Protein AF-A0A962EG98-F1 (afdb_monomer_lite)

Structure (mmCIF, N/CA/C/O backbone):
data_AF-A0A962EG98-F1
#
_entry.id   AF-A0A962EG98-F1
#
loop_
_atom_site.group_PDB
_atom_site.id
_atom_site.type_symbol
_atom_site.label_atom_id
_atom_site.label_alt_id
_atom_site.label_comp_id
_atom_site.label_asym_id
_atom_site.label_entity_id
_atom_site.label_seq_id
_atom_site.pdbx_PDB_ins_code
_atom_site.Cartn_x
_atom_site.Cartn_y
_atom_site.Cartn_z
_atom_site.occupancy
_atom_site.B_iso_or_equiv
_atom_site.auth_seq_id
_atom_site.auth_comp_id
_atom_site.auth_asym_id
_atom_site.auth_atom_id
_atom_site.pdbx_PDB_model_num
ATOM 1 N N . MET A 1 1 ? -1.308 -9.976 -24.302 1.00 61.88 1 MET A N 1
ATOM 2 C CA . MET A 1 1 ? -2.495 -10.819 -24.036 1.00 61.88 1 MET A CA 1
ATOM 3 C C . MET A 1 1 ? -2.110 -12.144 -23.377 1.00 61.88 1 MET A C 1
ATOM 5 O O . MET A 1 1 ? -2.580 -12.373 -22.278 1.00 61.88 1 MET A O 1
ATOM 9 N N . ALA A 1 2 ? -1.232 -12.974 -23.964 1.00 86.81 2 ALA A N 1
ATOM 10 C CA . ALA A 1 2 ? -0.870 -14.277 -23.377 1.00 86.81 2 ALA A CA 1
ATOM 11 C C . ALA A 1 2 ? -0.167 -14.183 -22.004 1.00 86.81 2 ALA A C 1
ATOM 13 O O . ALA A 1 2 ? -0.630 -14.796 -21.053 1.00 86.81 2 ALA A O 1
ATOM 14 N N . PHE A 1 3 ? 0.873 -13.349 -21.878 1.00 88.75 3 PHE A N 1
ATOM 15 C CA . PHE A 1 3 ? 1.655 -13.246 -20.635 1.00 88.75 3 PHE A CA 1
ATOM 16 C C . PHE A 1 3 ? 0.852 -12.736 -19.429 1.00 88.75 3 PHE A C 1
ATOM 18 O O . PHE A 1 3 ? 1.023 -13.220 -18.321 1.00 88.75 3 PHE A O 1
ATOM 25 N N . TYR A 1 4 ? -0.053 -11.775 -19.634 1.00 90.12 4 TYR A N 1
ATOM 26 C CA . TYR A 1 4 ? -0.915 -11.289 -18.552 1.00 90.12 4 TYR A CA 1
ATOM 27 C C . TYR A 1 4 ? -1.835 -12.401 -18.026 1.00 90.12 4 TYR A C 1
ATOM 29 O O . TYR A 1 4 ? -1.958 -12.584 -16.821 1.00 90.12 4 TYR A O 1
ATOM 37 N N . ALA A 1 5 ? -2.436 -13.185 -18.928 1.00 92.25 5 ALA A N 1
ATOM 38 C CA . ALA A 1 5 ? -3.270 -14.319 -18.540 1.00 92.25 5 ALA A CA 1
ATOM 39 C C . ALA A 1 5 ? -2.460 -15.421 -17.834 1.00 92.25 5 ALA A C 1
ATOM 41 O O . ALA A 1 5 ? -2.943 -15.994 -16.863 1.00 92.25 5 ALA A O 1
ATOM 42 N N . GLU A 1 6 ? -1.235 -15.684 -18.295 1.00 93.56 6 GLU A N 1
ATOM 43 C CA . GLU A 1 6 ? -0.284 -16.594 -17.644 1.00 93.56 6 GLU A CA 1
ATOM 44 C C . GLU A 1 6 ? 0.044 -16.122 -16.222 1.00 93.56 6 GLU A C 1
ATOM 46 O O . GLU A 1 6 ? -0.175 -16.866 -15.273 1.00 93.56 6 GLU A O 1
ATOM 51 N N . LEU A 1 7 ? 0.418 -14.850 -16.047 1.00 91.44 7 LEU A N 1
ATOM 52 C CA . LEU A 1 7 ? 0.703 -14.260 -14.737 1.00 91.44 7 LEU A CA 1
ATOM 53 C C . LEU A 1 7 ? -0.481 -14.393 -13.762 1.00 91.44 7 LEU A C 1
ATOM 55 O O . LEU A 1 7 ? -0.294 -14.758 -12.601 1.00 91.44 7 LEU A O 1
ATOM 59 N N . LEU A 1 8 ? -1.707 -14.124 -14.224 1.00 92.50 8 LEU A N 1
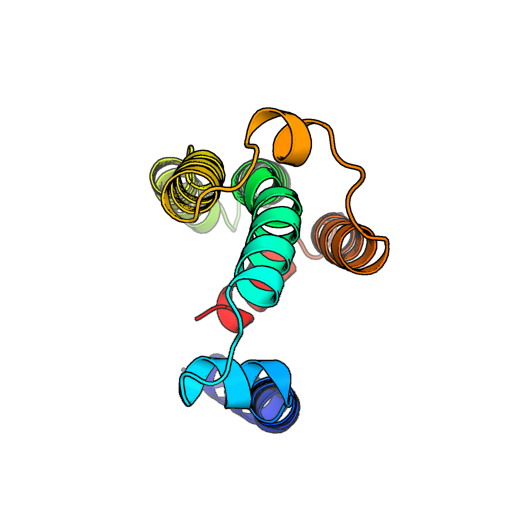ATOM 60 C CA . LEU A 1 8 ? -2.915 -14.264 -13.401 1.00 92.50 8 LEU A CA 1
ATOM 61 C C . LEU A 1 8 ? -3.240 -15.715 -13.042 1.00 92.50 8 LEU A C 1
ATOM 63 O O . LEU A 1 8 ? -3.831 -15.966 -11.989 1.00 92.50 8 LEU A O 1
ATOM 67 N N . ASN A 1 9 ? -2.927 -16.651 -13.935 1.00 94.50 9 ASN A N 1
ATOM 68 C CA . ASN A 1 9 ? -3.123 -18.073 -13.700 1.00 94.50 9 ASN A CA 1
ATOM 69 C C . ASN A 1 9 ? -2.095 -18.600 -12.692 1.00 94.50 9 ASN A C 1
ATOM 71 O O . ASN A 1 9 ? -2.463 -19.288 -11.742 1.00 94.50 9 ASN A O 1
ATOM 75 N N . ASP A 1 10 ? -0.834 -18.214 -12.856 1.00 94.81 10 ASP A N 1
ATOM 76 C CA . ASP A 1 10 ? 0.279 -18.690 -12.035 1.00 94.81 10 ASP A CA 1
ATOM 77 C C . ASP A 1 10 ? 0.222 -18.160 -10.598 1.00 94.81 10 ASP A C 1
ATOM 79 O O . ASP A 1 10 ? 0.711 -18.816 -9.685 1.00 94.81 10 ASP A O 1
ATOM 83 N N . THR A 1 11 ? -0.432 -17.016 -10.380 1.00 93.56 11 THR A N 1
ATOM 84 C CA . THR A 1 11 ? -0.636 -16.404 -9.052 1.00 93.56 11 THR A CA 1
ATOM 85 C C . THR A 1 11 ? -2.023 -16.681 -8.455 1.00 93.56 11 THR A C 1
ATOM 87 O O . THR A 1 11 ? -2.387 -16.148 -7.400 1.00 93.56 11 THR A O 1
ATOM 90 N N . ALA A 1 12 ? -2.841 -17.515 -9.111 1.00 94.31 12 ALA A N 1
ATOM 91 C CA . ALA A 1 12 ? -4.222 -17.756 -8.699 1.00 94.31 12 ALA A CA 1
ATOM 92 C C . ALA A 1 12 ? -4.327 -18.404 -7.308 1.00 94.31 12 ALA A C 1
ATOM 94 O O . ALA A 1 12 ? -5.256 -18.094 -6.556 1.00 94.31 12 ALA A O 1
ATOM 95 N N . ALA A 1 13 ? -3.382 -19.281 -6.955 1.00 95.56 13 ALA A N 1
ATOM 96 C CA . ALA A 1 13 ? -3.356 -19.959 -5.663 1.00 95.56 13 ALA A CA 1
ATOM 97 C C . ALA A 1 13 ? -3.049 -18.983 -4.516 1.00 95.56 13 ALA A C 1
ATOM 99 O O . ALA A 1 13 ? -3.742 -18.988 -3.496 1.00 95.56 13 ALA A O 1
ATOM 100 N N . GLU A 1 14 ? -2.062 -18.103 -4.690 1.00 94.00 14 GLU A N 1
ATOM 101 C CA . GLU A 1 14 ? -1.690 -17.067 -3.726 1.00 94.00 14 GLU A CA 1
ATOM 102 C C . GLU A 1 14 ? -2.837 -16.078 -3.511 1.00 94.00 14 GLU A C 1
ATOM 104 O O . GLU A 1 14 ? -3.162 -15.768 -2.361 1.00 94.00 14 GLU A O 1
ATOM 109 N N . ARG A 1 15 ? -3.505 -15.649 -4.593 1.00 92.44 15 ARG A N 1
ATOM 110 C CA . ARG A 1 15 ? -4.694 -14.787 -4.518 1.00 92.44 15 ARG A CA 1
ATOM 111 C C . ARG A 1 15 ? -5.829 -15.457 -3.747 1.00 92.44 15 ARG A C 1
ATOM 113 O O . ARG A 1 15 ? -6.389 -14.849 -2.836 1.00 92.44 15 ARG A O 1
ATOM 120 N N . ALA A 1 16 ? -6.143 -16.717 -4.058 1.00 94.00 16 ALA A N 1
ATOM 121 C CA . ALA A 1 16 ? -7.171 -17.469 -3.339 1.00 94.00 16 ALA A CA 1
ATOM 122 C C . ALA A 1 16 ? -6.821 -17.620 -1.848 1.00 94.00 16 ALA A C 1
ATOM 124 O O . ALA A 1 16 ? -7.685 -17.462 -0.984 1.00 94.00 16 ALA A O 1
ATOM 125 N N . ARG A 1 17 ? -5.541 -17.859 -1.529 1.00 95.12 17 ARG A N 1
ATOM 126 C CA . ARG A 1 17 ? -5.061 -17.94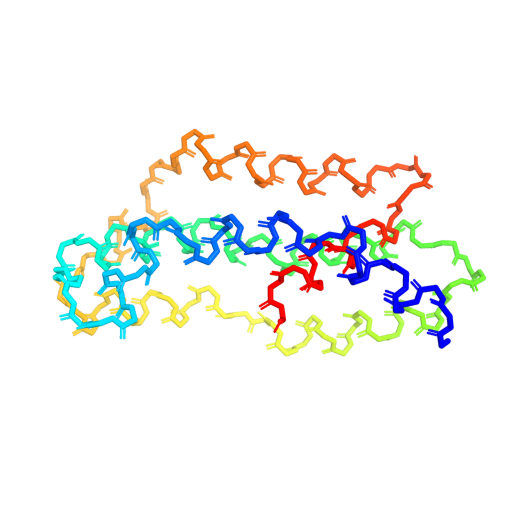3 -0.145 1.00 95.12 17 ARG A CA 1
ATOM 127 C C . ARG A 1 17 ? -5.249 -16.622 0.598 1.00 95.12 17 ARG A C 1
ATOM 129 O O . ARG A 1 17 ? -5.775 -16.645 1.708 1.00 95.12 17 ARG A O 1
ATOM 136 N N . LEU A 1 18 ? -4.860 -15.495 -0.002 1.00 92.12 18 LEU A N 1
ATOM 137 C CA . LEU A 1 18 ? -5.044 -14.161 0.578 1.00 92.12 18 LEU A CA 1
ATOM 138 C C . LEU A 1 18 ? -6.524 -13.884 0.871 1.00 92.12 18 LEU A C 1
ATOM 140 O O . LEU A 1 18 ? -6.876 -13.521 1.991 1.00 92.12 18 LEU A O 1
ATOM 144 N N . GLN A 1 19 ? -7.395 -14.132 -0.108 1.00 92.56 19 GLN A N 1
ATOM 145 C CA . GLN A 1 19 ? -8.838 -13.933 0.036 1.00 92.56 19 GLN A CA 1
ATOM 146 C C . GLN A 1 19 ? -9.441 -14.838 1.114 1.00 92.56 19 GLN A C 1
ATOM 148 O O . GLN A 1 19 ? -10.380 -14.441 1.796 1.00 92.56 19 GLN A O 1
ATOM 153 N N . SER A 1 20 ? -8.891 -16.039 1.310 1.00 95.31 20 SER A N 1
ATOM 154 C CA . SER A 1 20 ? -9.363 -16.984 2.328 1.00 95.31 20 SER A CA 1
ATOM 155 C C . SER A 1 20 ? -8.953 -16.636 3.766 1.00 95.31 20 SER A C 1
ATOM 157 O O . SER A 1 20 ? -9.418 -17.298 4.695 1.00 95.31 20 SER A O 1
ATOM 159 N N . LEU A 1 21 ? -8.088 -15.633 3.979 1.00 94.56 21 LEU A N 1
ATOM 160 C CA . LEU A 1 21 ? -7.634 -15.278 5.324 1.00 94.56 21 LEU A CA 1
ATOM 161 C C . LEU A 1 21 ? -8.825 -14.879 6.217 1.00 94.56 21 LEU A C 1
ATOM 163 O O . LEU A 1 21 ? -9.666 -14.092 5.777 1.00 94.56 21 LEU A O 1
ATOM 167 N N . PRO A 1 22 ? -8.884 -15.345 7.484 1.00 93.12 22 PRO A N 1
ATOM 168 C CA . PRO A 1 22 ? -10.017 -15.075 8.370 1.00 93.12 22 PRO A CA 1
ATOM 169 C C . PRO A 1 22 ? -10.360 -13.592 8.493 1.00 93.12 22 PRO A C 1
ATOM 171 O O . PRO A 1 22 ? -11.518 -13.228 8.347 1.00 93.12 22 PRO A O 1
ATOM 174 N N . ILE A 1 23 ? -9.352 -12.726 8.639 1.00 89.94 23 ILE A N 1
ATOM 175 C CA . ILE A 1 23 ? -9.558 -11.276 8.750 1.00 89.94 23 ILE A CA 1
ATOM 176 C C . ILE A 1 23 ? -10.213 -10.665 7.499 1.00 89.94 23 ILE A C 1
ATOM 178 O O . ILE A 1 23 ? -11.031 -9.757 7.620 1.00 89.94 23 ILE A O 1
ATOM 182 N N . ILE A 1 24 ? -9.919 -11.194 6.305 1.00 92.12 24 ILE A N 1
ATOM 183 C CA . ILE A 1 24 ? -10.552 -10.760 5.051 1.00 92.12 24 ILE A CA 1
ATOM 184 C C . ILE A 1 24 ? -12.003 -11.239 5.009 1.00 92.12 24 ILE A C 1
ATOM 186 O O . ILE A 1 24 ? -12.908 -10.461 4.717 1.00 92.12 24 ILE A O 1
ATOM 190 N N . GLN A 1 25 ? -12.251 -12.499 5.367 1.00 95.12 25 GLN A N 1
ATOM 191 C CA . GLN A 1 25 ? -13.606 -13.052 5.431 1.00 95.12 25 GLN A CA 1
ATOM 192 C C . GLN A 1 25 ? -14.473 -12.342 6.482 1.00 95.12 25 GLN A C 1
ATOM 194 O O . GLN A 1 25 ? -15.659 -12.099 6.253 1.00 95.12 25 GLN A O 1
ATOM 199 N N . ASP A 1 26 ? -13.897 -11.977 7.624 1.00 94.00 26 ASP A N 1
ATOM 200 C CA . ASP A 1 26 ? -14.576 -11.242 8.688 1.00 94.00 26 ASP A CA 1
ATOM 201 C C . ASP A 1 26 ? -14.884 -9.801 8.275 1.00 94.00 26 ASP A C 1
ATOM 203 O O . ASP A 1 26 ? -16.001 -9.338 8.503 1.00 94.00 26 ASP A O 1
ATOM 207 N N . ALA A 1 27 ? -13.963 -9.118 7.590 1.00 92.12 27 ALA A N 1
ATOM 208 C CA . ALA A 1 27 ? -14.225 -7.800 7.016 1.00 92.12 27 ALA A CA 1
ATOM 209 C C . ALA A 1 27 ? -15.367 -7.844 5.984 1.00 92.12 27 ALA A C 1
ATOM 211 O O . ALA A 1 27 ? -16.341 -7.102 6.111 1.00 92.12 27 ALA A O 1
ATOM 212 N N . LEU A 1 28 ? -15.309 -8.771 5.021 1.00 92.56 28 LEU A N 1
ATOM 213 C CA . LEU A 1 28 ? -16.319 -8.912 3.961 1.00 92.56 28 LEU A CA 1
ATOM 214 C C . LEU A 1 28 ? -17.708 -9.312 4.476 1.00 92.56 28 LEU A C 1
ATOM 216 O O . LEU A 1 28 ? -18.717 -9.053 3.825 1.00 92.56 28 LEU A O 1
ATOM 220 N N . SER A 1 29 ? -17.773 -9.946 5.643 1.00 95.44 29 SER A N 1
ATOM 221 C CA . SER A 1 29 ? -19.028 -10.357 6.279 1.00 95.44 29 SER A CA 1
ATOM 222 C C . SER A 1 29 ? -19.516 -9.392 7.362 1.00 95.44 29 SER A C 1
ATOM 224 O O . SER A 1 29 ? -20.498 -9.693 8.041 1.00 95.44 29 SER A O 1
ATOM 226 N N . GLY A 1 30 ? -18.849 -8.244 7.536 1.00 94.56 30 GLY A N 1
ATOM 227 C CA . GLY A 1 30 ? -19.224 -7.228 8.521 1.00 94.56 30 GLY A CA 1
ATOM 228 C C . GLY A 1 30 ? -18.995 -7.645 9.977 1.00 94.56 30 GLY A C 1
ATOM 229 O O . GLY A 1 30 ? -19.637 -7.104 10.874 1.00 94.56 30 GLY A O 1
ATOM 230 N N . ARG A 1 31 ? -18.113 -8.621 10.226 1.00 96.44 31 ARG A N 1
ATOM 231 C CA . ARG A 1 31 ? -17.748 -9.090 11.574 1.00 96.44 31 ARG A CA 1
ATOM 232 C C . ARG A 1 31 ? -16.533 -8.380 12.165 1.00 96.44 31 ARG A C 1
ATOM 234 O O . ARG A 1 31 ? -16.279 -8.544 13.355 1.00 96.44 31 ARG A O 1
ATOM 241 N N . VAL A 1 32 ? -15.798 -7.611 11.362 1.00 95.12 32 VAL A N 1
ATOM 242 C CA . VAL A 1 32 ? -14.652 -6.832 11.844 1.00 95.12 32 VAL A CA 1
ATOM 243 C C . VAL A 1 32 ? -15.092 -5.842 12.925 1.00 95.12 32 VAL A C 1
ATOM 245 O O . VAL A 1 32 ? -16.082 -5.122 12.784 1.00 95.12 32 VAL A O 1
AT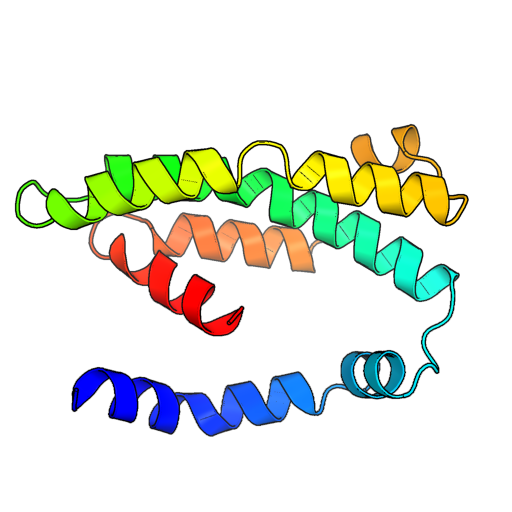OM 248 N N . THR A 1 33 ? -14.363 -5.812 14.033 1.00 95.06 33 THR A N 1
ATOM 249 C CA . THR A 1 33 ? -14.616 -4.869 15.121 1.00 95.06 33 THR A CA 1
ATOM 250 C C . THR A 1 33 ? -14.011 -3.503 14.810 1.00 95.06 33 THR A C 1
ATOM 252 O O . THR A 1 33 ? -13.012 -3.389 14.098 1.00 95.06 33 THR A O 1
ATOM 255 N N . LEU A 1 34 ? -14.546 -2.449 15.435 1.00 95.69 34 LEU A N 1
ATOM 256 C CA . LEU A 1 34 ? -13.969 -1.102 15.358 1.00 95.69 34 LEU A CA 1
ATOM 257 C C . LEU A 1 34 ? -12.473 -1.091 15.718 1.00 95.69 34 LEU A C 1
ATOM 259 O O . LEU A 1 34 ? -11.674 -0.455 15.040 1.00 95.69 34 LEU A O 1
ATOM 263 N N . SER A 1 35 ? -12.086 -1.843 16.754 1.00 95.44 35 SER A N 1
ATOM 264 C CA . SER A 1 35 ? -10.690 -1.914 17.198 1.00 95.44 35 SER A CA 1
ATOM 265 C C . SER A 1 35 ? -9.770 -2.572 16.167 1.00 95.44 35 SER A C 1
ATOM 267 O O . SER A 1 35 ? -8.607 -2.197 16.049 1.00 95.44 35 SER A O 1
ATOM 269 N N . GLU A 1 36 ? -10.265 -3.574 15.436 1.00 94.88 36 GLU A N 1
ATOM 270 C CA . GLU A 1 36 ? -9.513 -4.238 14.369 1.00 94.88 36 GLU A CA 1
ATOM 271 C C . GLU A 1 36 ? -9.351 -3.315 13.173 1.00 94.88 36 GLU A C 1
ATOM 273 O O . GLU A 1 36 ? -8.247 -3.206 12.647 1.00 94.88 36 GLU A O 1
ATOM 278 N N . TYR A 1 37 ? -10.414 -2.600 12.808 1.00 95.62 37 TYR A N 1
ATOM 279 C CA . TYR A 1 37 ? -10.370 -1.619 11.734 1.00 95.62 37 TYR A CA 1
ATOM 280 C C . TYR A 1 37 ? -9.395 -0.478 12.044 1.00 95.62 37 TYR A C 1
ATOM 282 O O . TYR A 1 37 ? -8.537 -0.165 11.227 1.00 95.62 37 TYR A O 1
ATOM 290 N N . GLN A 1 38 ? -9.428 0.070 13.261 1.00 96.12 38 GLN A N 1
ATOM 291 C CA . GLN A 1 38 ? -8.469 1.086 13.705 1.00 96.12 38 GLN A CA 1
ATOM 292 C C . GLN A 1 38 ? -7.017 0.591 13.634 1.00 96.12 38 GLN A C 1
ATOM 294 O O . GLN A 1 38 ? -6.150 1.308 13.140 1.00 96.12 38 GLN A O 1
ATOM 299 N N . ARG A 1 39 ? -6.737 -0.644 14.082 1.00 95.19 39 ARG A N 1
ATOM 300 C CA . ARG A 1 39 ? -5.390 -1.234 13.966 1.00 95.19 39 ARG A CA 1
ATOM 301 C C . ARG A 1 39 ? -4.964 -1.406 12.510 1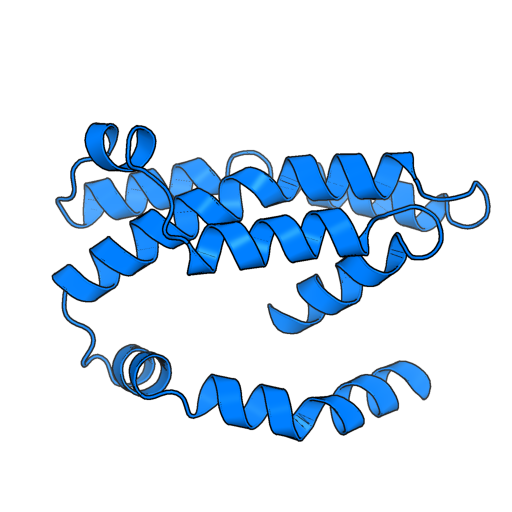.00 95.19 39 ARG A C 1
ATOM 303 O O . ARG A 1 39 ? -3.813 -1.136 12.186 1.00 95.19 39 ARG A O 1
ATOM 310 N N . PHE A 1 40 ? -5.883 -1.838 11.648 1.00 95.44 40 PHE A N 1
ATOM 311 C CA . PHE A 1 40 ? -5.632 -1.942 10.216 1.00 95.44 40 PHE A CA 1
ATOM 312 C C . PHE A 1 40 ? -5.294 -0.577 9.608 1.00 95.44 40 PHE A C 1
ATOM 314 O O . PHE A 1 40 ? -4.283 -0.473 8.924 1.00 95.44 40 PHE A O 1
ATOM 321 N N . LEU A 1 41 ? -6.072 0.469 9.901 1.00 97.44 41 LEU A N 1
ATOM 322 C CA . LEU A 1 41 ? -5.836 1.813 9.370 1.00 97.44 41 LEU A CA 1
ATOM 323 C C . LEU A 1 41 ? -4.478 2.386 9.792 1.00 97.44 41 LEU A C 1
ATOM 325 O O . LEU A 1 41 ? -3.809 3.017 8.980 1.00 97.44 41 LEU A O 1
ATOM 329 N N . VAL A 1 42 ? -4.031 2.138 11.028 1.00 98.06 42 VAL A N 1
ATOM 330 C CA . VAL A 1 42 ? -2.690 2.558 11.469 1.00 98.06 42 VAL A CA 1
ATOM 331 C C . VAL A 1 42 ? -1.613 1.918 10.589 1.00 98.06 42 VAL A C 1
ATOM 333 O O . VAL A 1 42 ? -0.772 2.621 10.029 1.00 98.06 42 VAL A O 1
ATOM 336 N N . GLU A 1 43 ? -1.655 0.600 10.391 1.00 97.75 43 GLU A N 1
ATOM 337 C CA . GLU A 1 43 ? -0.681 -0.086 9.533 1.00 97.75 43 GLU A CA 1
ATOM 338 C C . GLU A 1 43 ? -0.827 0.306 8.053 1.00 97.75 43 GLU A C 1
ATOM 340 O O . GLU A 1 43 ? 0.178 0.475 7.360 1.00 97.75 43 GLU A O 1
ATOM 345 N N . ALA A 1 44 ? -2.054 0.539 7.579 1.00 96.88 44 ALA A N 1
ATOM 346 C CA . ALA A 1 44 ? -2.324 1.030 6.233 1.00 96.88 44 ALA A CA 1
ATOM 347 C C . ALA A 1 44 ? -1.703 2.416 6.011 1.00 96.88 44 ALA A C 1
ATOM 349 O O . ALA A 1 44 ? -1.046 2.621 4.996 1.00 96.88 44 ALA A O 1
ATOM 350 N N . TYR A 1 45 ? -1.801 3.337 6.976 1.00 98.19 45 TYR A N 1
ATOM 351 C CA . TYR A 1 45 ? -1.118 4.634 6.917 1.00 98.19 45 TYR A CA 1
ATOM 352 C C . TYR A 1 45 ? 0.399 4.454 6.794 1.00 98.19 45 TYR A C 1
ATOM 354 O O . TYR A 1 45 ? 1.049 5.076 5.946 1.00 98.19 45 TYR A O 1
ATOM 362 N N . HIS A 1 46 ? 0.971 3.567 7.614 1.00 97.88 46 HIS A N 1
ATOM 363 C CA . HIS A 1 46 ? 2.400 3.276 7.579 1.00 97.88 46 HIS A CA 1
ATOM 364 C C . HIS A 1 46 ? 2.858 2.624 6.272 1.00 97.88 46 HIS A C 1
ATOM 366 O O . HIS A 1 46 ? 4.023 2.794 5.923 1.00 97.88 46 HIS A O 1
ATOM 372 N N . HIS A 1 47 ? 1.976 1.939 5.546 1.00 96.06 47 HIS A N 1
ATOM 373 C CA . HIS A 1 47 ? 2.246 1.397 4.219 1.00 96.06 47 HIS A CA 1
ATOM 374 C C . HIS A 1 47 ? 2.055 2.440 3.103 1.00 96.06 47 HIS A C 1
ATOM 376 O O . HIS A 1 47 ? 2.997 2.721 2.363 1.00 96.06 47 HIS A O 1
ATOM 382 N N . VAL A 1 48 ? 0.872 3.054 3.011 1.00 96.31 48 VAL A N 1
ATOM 383 C CA . VAL A 1 48 ? 0.447 3.928 1.900 1.00 96.31 48 VAL A CA 1
ATOM 384 C C . VAL A 1 48 ? 1.288 5.197 1.798 1.00 96.31 48 VAL A C 1
ATOM 386 O O . VAL A 1 48 ? 1.554 5.677 0.699 1.00 96.31 48 VAL A O 1
ATOM 389 N N . LYS A 1 49 ? 1.839 5.700 2.909 1.00 96.56 49 LYS A N 1
ATOM 390 C CA . LYS A 1 49 ? 2.782 6.832 2.858 1.00 96.56 49 LYS A CA 1
ATOM 391 C C . LYS A 1 49 ? 4.046 6.552 2.024 1.00 96.56 49 LYS A C 1
ATOM 393 O O . LYS A 1 49 ? 4.767 7.490 1.688 1.00 96.56 49 LYS A O 1
ATOM 398 N N . HIS A 1 50 ? 4.344 5.286 1.712 1.00 96.19 50 HIS A N 1
ATOM 399 C CA . HIS A 1 50 ? 5.461 4.897 0.849 1.00 96.19 50 HIS A CA 1
ATOM 400 C C . HIS A 1 50 ? 5.090 4.768 -0.631 1.00 96.19 50 HIS A C 1
ATOM 402 O O . HIS A 1 50 ? 6.012 4.697 -1.441 1.00 96.19 50 HIS A O 1
ATOM 408 N N . THR A 1 51 ? 3.806 4.786 -1.004 1.00 94.69 51 THR A N 1
ATOM 409 C CA . THR A 1 51 ? 3.340 4.593 -2.389 1.00 94.69 51 THR A CA 1
ATOM 410 C C . THR A 1 51 ? 4.015 5.571 -3.354 1.00 94.69 51 THR A C 1
ATOM 412 O O . THR A 1 51 ? 4.766 5.153 -4.238 1.00 94.69 51 THR A O 1
ATOM 415 N N . VAL A 1 52 ? 3.856 6.880 -3.129 1.00 96.31 52 VAL A N 1
ATOM 416 C CA . VAL A 1 52 ? 4.474 7.917 -3.972 1.00 96.31 52 VAL A CA 1
ATOM 417 C C . VAL A 1 52 ? 6.013 7.857 -3.949 1.00 96.31 52 VAL A C 1
ATOM 419 O O . VAL A 1 52 ? 6.619 7.815 -5.024 1.00 96.31 52 VAL A O 1
ATOM 422 N N . PRO A 1 53 ? 6.695 7.788 -2.783 1.00 96.31 53 PRO A N 1
ATOM 423 C CA . PRO A 1 53 ? 8.147 7.608 -2.744 1.00 96.31 53 PRO A CA 1
ATOM 424 C C . PRO A 1 53 ? 8.663 6.381 -3.515 1.00 96.31 53 PRO A C 1
ATOM 426 O O . PRO A 1 53 ? 9.710 6.464 -4.161 1.00 96.31 53 PRO A O 1
ATOM 429 N N . LEU A 1 54 ? 7.955 5.247 -3.457 1.00 94.69 54 LEU A N 1
ATOM 430 C CA . LEU A 1 54 ? 8.297 4.032 -4.201 1.00 94.69 54 LEU A CA 1
ATOM 431 C C . LEU A 1 54 ? 8.149 4.238 -5.709 1.00 94.69 54 LEU A C 1
ATOM 433 O O . LEU A 1 54 ? 9.060 3.880 -6.454 1.00 94.69 54 LEU A O 1
ATOM 437 N N . MET A 1 55 ? 7.060 4.862 -6.161 1.00 94.44 55 MET A N 1
ATOM 438 C CA . MET A 1 55 ? 6.841 5.164 -7.581 1.00 94.44 55 MET A CA 1
ATOM 439 C C . MET A 1 55 ? 7.902 6.115 -8.132 1.00 94.44 55 MET A C 1
ATOM 441 O O . MET A 1 55 ? 8.468 5.857 -9.195 1.00 94.44 55 MET A O 1
ATOM 445 N N . MET A 1 56 ? 8.256 7.160 -7.379 1.00 95.25 56 MET A N 1
ATOM 446 C CA . MET A 1 56 ? 9.352 8.065 -7.736 1.00 95.25 56 MET A CA 1
ATOM 447 C C . MET A 1 56 ? 10.687 7.314 -7.840 1.00 95.25 56 MET A C 1
ATOM 449 O O . MET A 1 56 ? 11.436 7.484 -8.805 1.00 95.25 56 MET A O 1
ATOM 453 N N . ALA A 1 57 ? 10.984 6.443 -6.870 1.00 94.19 57 ALA A N 1
ATOM 454 C CA . ALA A 1 57 ? 12.193 5.627 -6.873 1.00 94.19 57 ALA A CA 1
ATOM 455 C C . ALA A 1 57 ? 12.223 4.625 -8.043 1.00 94.19 57 ALA A C 1
ATOM 457 O O . ALA A 1 57 ? 13.284 4.424 -8.645 1.00 94.19 57 ALA A O 1
ATOM 458 N N . CYS A 1 58 ? 11.082 4.025 -8.383 1.00 94.44 58 CYS A N 1
ATOM 459 C CA . CYS A 1 58 ? 10.913 3.159 -9.545 1.00 94.44 58 CYS A CA 1
ATOM 460 C C . CYS A 1 58 ? 11.168 3.937 -10.844 1.00 94.44 58 CYS A C 1
ATOM 462 O O . CYS A 1 58 ? 12.041 3.555 -11.625 1.00 94.44 58 CYS A O 1
ATOM 464 N N . GLY A 1 59 ? 10.487 5.072 -11.036 1.00 94.44 59 GLY A N 1
ATOM 465 C CA . GLY A 1 59 ? 10.615 5.920 -12.223 1.00 94.44 59 GLY A CA 1
ATOM 466 C C . GLY A 1 59 ? 12.047 6.402 -12.460 1.00 94.44 59 GLY A C 1
ATOM 467 O O . GLY A 1 59 ? 12.543 6.348 -13.584 1.00 94.44 59 GLY A O 1
ATOM 468 N N . ALA A 1 60 ? 12.768 6.768 -11.395 1.00 94.00 60 ALA A N 1
ATOM 469 C CA . ALA A 1 60 ? 14.173 7.172 -11.474 1.00 94.00 60 ALA A CA 1
ATOM 470 C C . ALA A 1 60 ? 15.114 6.068 -11.999 1.00 94.00 60 ALA A C 1
ATOM 472 O O . ALA A 1 60 ? 16.198 6.372 -12.495 1.00 94.00 60 ALA A O 1
ATOM 473 N N . ARG A 1 61 ? 14.719 4.794 -11.894 1.00 93.50 61 ARG A N 1
ATOM 474 C CA . ARG A 1 61 ? 15.521 3.627 -12.301 1.00 93.50 61 ARG A CA 1
ATOM 475 C C . ARG A 1 61 ? 15.108 3.047 -13.651 1.00 93.50 61 ARG A C 1
ATOM 477 O O . ARG A 1 61 ? 15.774 2.132 -14.140 1.00 93.50 61 ARG A O 1
ATOM 484 N N . LEU A 1 62 ? 14.028 3.540 -14.257 1.00 93.25 62 LEU A N 1
ATOM 485 C CA . LEU A 1 62 ? 13.600 3.069 -15.569 1.00 93.25 62 LEU A CA 1
ATOM 486 C C . LEU A 1 62 ? 14.631 3.465 -16.645 1.00 93.25 62 LEU A C 1
ATOM 488 O O . LEU A 1 62 ? 15.057 4.625 -16.694 1.00 93.25 62 LEU A O 1
ATOM 492 N N . PRO A 1 63 ? 15.044 2.526 -17.520 1.00 92.44 63 PRO A N 1
ATOM 493 C CA . PRO A 1 63 ? 15.887 2.842 -18.666 1.00 92.44 63 PRO A CA 1
ATOM 494 C C . PRO A 1 63 ? 15.098 3.644 -19.708 1.00 92.44 63 PRO A C 1
ATOM 496 O O . PRO A 1 63 ? 13.883 3.499 -19.806 1.00 92.44 63 PRO A O 1
ATOM 499 N N . GLU A 1 64 ? 15.795 4.397 -20.560 1.00 94.31 64 GLU A N 1
ATOM 500 C CA . GLU A 1 64 ? 15.198 5.238 -21.617 1.00 94.31 64 GLU A CA 1
ATOM 501 C C . GLU A 1 64 ? 14.216 4.476 -22.527 1.00 94.31 64 GLU A C 1
ATOM 503 O O . GLU A 1 64 ? 13.163 4.985 -22.893 1.00 94.31 64 GLU A O 1
ATOM 508 N N . ARG A 1 65 ? 14.479 3.194 -22.822 1.00 94.75 65 ARG A N 1
ATOM 509 C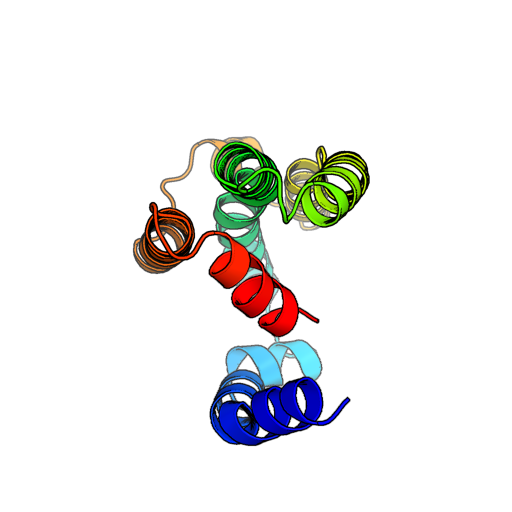 CA . ARG A 1 65 ? 13.552 2.343 -23.600 1.00 94.75 65 ARG A CA 1
ATOM 510 C C . ARG A 1 65 ? 12.164 2.148 -22.955 1.00 94.75 65 ARG A C 1
ATOM 512 O O . ARG A 1 65 ? 11.280 1.587 -23.595 1.00 94.75 65 ARG A O 1
ATOM 519 N N . LEU A 1 66 ? 12.005 2.496 -21.676 1.00 94.88 66 LEU A N 1
ATOM 520 C CA . LEU A 1 66 ? 10.758 2.441 -20.906 1.00 94.88 66 LEU A CA 1
ATOM 521 C C . LEU A 1 66 ? 10.243 3.844 -20.551 1.00 94.88 66 LEU A C 1
ATOM 523 O O . LEU A 1 66 ? 9.501 3.985 -19.587 1.00 94.88 66 LEU A O 1
ATOM 527 N N . GLU A 1 67 ? 10.610 4.880 -21.306 1.00 95.56 67 GLU A N 1
ATOM 528 C CA . GLU A 1 67 ? 10.169 6.248 -21.008 1.00 95.56 67 GLU A CA 1
ATOM 529 C C . GLU A 1 67 ? 8.642 6.405 -21.001 1.00 95.56 67 GLU A C 1
ATOM 531 O O . GLU A 1 67 ? 8.100 7.066 -20.124 1.00 95.56 67 GLU A O 1
ATOM 536 N N . TRP A 1 68 ? 7.940 5.684 -21.879 1.00 95.50 68 TRP A N 1
ATOM 537 C CA . TRP A 1 68 ? 6.472 5.617 -21.891 1.00 95.50 68 TRP A CA 1
ATOM 538 C C . TRP A 1 68 ? 5.872 5.150 -20.551 1.00 95.50 68 TRP A C 1
ATOM 540 O O . TRP A 1 68 ? 4.759 5.519 -20.197 1.00 95.50 68 TRP A O 1
ATOM 550 N N . LEU A 1 69 ? 6.604 4.328 -19.793 1.00 94.38 69 LEU A N 1
ATOM 551 C CA . LEU A 1 69 ? 6.179 3.852 -18.478 1.00 94.38 69 LEU A CA 1
ATOM 552 C C . LEU A 1 69 ? 6.494 4.876 -17.384 1.00 94.38 69 LEU A C 1
ATOM 554 O O . LEU A 1 69 ? 5.798 4.931 -16.375 1.00 94.38 69 LEU A O 1
ATOM 558 N N . ARG A 1 70 ? 7.542 5.688 -17.578 1.00 95.25 70 ARG A N 1
ATOM 559 C CA . ARG A 1 70 ? 7.852 6.809 -16.687 1.00 95.25 70 ARG A CA 1
ATOM 560 C C . ARG A 1 70 ? 6.762 7.879 -16.771 1.00 95.25 70 ARG A C 1
ATOM 562 O O . ARG A 1 70 ? 6.354 8.367 -15.727 1.00 95.25 70 ARG A O 1
ATOM 569 N N . GLU A 1 71 ? 6.271 8.176 -17.974 1.00 95.75 71 GLU A N 1
ATOM 570 C CA . GLU A 1 71 ? 5.135 9.083 -18.199 1.00 95.75 71 GLU A CA 1
ATOM 571 C C . GLU A 1 71 ? 3.883 8.609 -17.443 1.00 95.75 71 GLU A C 1
ATOM 573 O O . GLU A 1 71 ? 3.351 9.350 -16.621 1.00 95.75 71 GLU A O 1
ATOM 578 N N . ALA A 1 72 ? 3.502 7.335 -17.600 1.00 94.31 72 ALA A N 1
ATOM 579 C CA . ALA A 1 72 ? 2.377 6.749 -16.864 1.00 94.31 72 ALA A CA 1
ATOM 580 C C . ALA A 1 72 ? 2.566 6.787 -15.333 1.00 94.31 72 ALA A C 1
ATOM 582 O O . ALA A 1 72 ? 1.618 7.036 -14.592 1.00 94.31 72 ALA A O 1
ATOM 583 N N . LEU A 1 73 ? 3.792 6.572 -14.833 1.00 94.56 73 LEU A N 1
ATOM 584 C CA . LEU A 1 73 ? 4.086 6.721 -13.402 1.00 94.56 73 LEU A CA 1
ATOM 585 C C . LEU A 1 73 ? 3.907 8.161 -12.919 1.00 94.56 73 LEU A C 1
ATOM 587 O O . LEU A 1 73 ? 3.513 8.351 -11.775 1.00 94.56 73 LEU A O 1
ATOM 591 N N . THR A 1 74 ? 4.225 9.165 -13.739 1.00 96.00 74 THR A N 1
ATOM 592 C CA . THR A 1 74 ? 4.021 10.569 -13.368 1.00 96.00 74 THR A CA 1
ATOM 593 C C . THR A 1 74 ? 2.541 10.869 -13.167 1.00 96.00 74 THR A C 1
ATOM 595 O O . THR A 1 74 ? 2.201 11.423 -12.127 1.00 96.00 74 THR A O 1
ATOM 598 N N . GLU A 1 75 ? 1.680 10.440 -14.091 1.00 95.06 75 GLU A N 1
ATOM 599 C CA . GLU A 1 75 ? 0.223 10.584 -13.953 1.00 95.06 75 GLU A CA 1
ATOM 600 C C . GLU A 1 75 ? -0.281 9.888 -12.679 1.00 95.06 75 GLU A C 1
ATOM 602 O O . GLU A 1 75 ? -0.969 10.490 -11.860 1.00 95.06 75 GLU A O 1
ATOM 607 N N . TYR A 1 76 ? 0.155 8.650 -12.443 1.00 93.44 76 TYR A N 1
ATOM 608 C CA . TYR A 1 76 ? -0.284 7.878 -11.280 1.00 93.44 76 TYR A CA 1
ATOM 609 C C . TYR A 1 76 ? 0.222 8.446 -9.941 1.00 93.44 76 TYR A C 1
ATOM 611 O O . TYR A 1 76 ? -0.466 8.389 -8.925 1.00 93.44 76 TYR A O 1
ATOM 619 N N . ILE A 1 77 ? 1.417 9.050 -9.920 1.00 96.06 77 ILE A N 1
ATOM 620 C CA . ILE A 1 77 ? 1.933 9.765 -8.742 1.00 96.06 77 ILE A CA 1
ATOM 621 C C . ILE A 1 77 ? 1.054 10.969 -8.398 1.00 96.06 77 ILE A C 1
ATOM 623 O O . ILE A 1 77 ? 0.875 11.252 -7.213 1.00 96.06 77 ILE A O 1
ATOM 627 N N . GLU A 1 78 ? 0.556 11.699 -9.399 1.00 97.06 78 GLU A N 1
ATOM 628 C CA . GLU A 1 78 ? -0.336 12.839 -9.165 1.00 97.06 78 GLU A CA 1
ATOM 629 C C . GLU A 1 78 ? -1.653 12.392 -8.528 1.00 97.06 78 GLU A C 1
ATOM 631 O O . GLU A 1 78 ? -2.133 13.062 -7.615 1.00 97.06 78 GLU A O 1
ATOM 636 N N . GLU A 1 79 ? -2.188 11.246 -8.954 1.00 95.06 79 GLU A N 1
ATOM 637 C CA . GLU A 1 79 ? -3.389 10.651 -8.364 1.00 95.06 79 GLU A CA 1
ATOM 638 C C . GLU A 1 79 ? -3.152 10.221 -6.912 1.00 95.06 79 GLU A C 1
ATOM 640 O O . GLU A 1 79 ? -3.919 10.600 -6.037 1.00 95.06 79 GLU A O 1
ATOM 645 N N . GLU A 1 80 ? -2.061 9.507 -6.626 1.00 95.12 80 GLU A N 1
ATOM 646 C CA . GLU A 1 80 ? -1.785 8.939 -5.296 1.00 95.12 80 GLU A CA 1
ATOM 647 C C . GLU A 1 80 ? -1.283 9.956 -4.252 1.00 95.12 80 GLU A C 1
ATOM 649 O O . GLU A 1 80 ? -1.117 9.640 -3.064 1.00 95.12 80 GLU A O 1
ATOM 654 N N . TYR A 1 81 ? -0.993 11.192 -4.665 1.00 96.56 81 TYR A N 1
ATOM 655 C CA . TYR A 1 81 ? -0.405 12.188 -3.780 1.00 96.56 81 TYR A CA 1
ATOM 656 C C . TYR A 1 81 ? -1.363 12.593 -2.656 1.00 96.56 81 TYR A C 1
ATOM 658 O O . TYR A 1 81 ? -2.374 13.260 -2.861 1.00 96.56 81 TYR A O 1
ATOM 666 N N . GLY A 1 82 ? -0.983 12.266 -1.419 1.00 95.94 82 GLY A N 1
ATOM 667 C CA . GLY A 1 82 ? -1.757 12.634 -0.236 1.00 95.94 82 GLY A CA 1
ATOM 668 C C . GLY A 1 82 ? -2.766 11.580 0.207 1.00 95.94 82 GLY A C 1
ATOM 669 O O . GLY A 1 82 ? -3.383 11.777 1.248 1.00 95.94 82 GLY A O 1
ATOM 670 N N . HIS A 1 83 ? -2.895 10.442 -0.481 1.00 96.94 83 HIS A N 1
ATOM 671 C CA . HIS A 1 83 ? -3.812 9.366 -0.079 1.00 96.94 83 HIS A CA 1
ATOM 672 C C . HIS A 1 83 ? -3.564 8.842 1.344 1.00 96.94 83 HIS A C 1
ATOM 674 O O . HIS A 1 83 ? -4.499 8.443 2.036 1.00 96.94 83 HIS A O 1
ATOM 680 N N . GLN A 1 84 ? -2.325 8.904 1.845 1.00 96.94 84 GLN A N 1
ATOM 681 C CA . GLN A 1 84 ? -2.038 8.559 3.239 1.00 96.94 84 GLN A CA 1
ATOM 682 C C . GLN A 1 84 ? -2.786 9.451 4.245 1.00 96.94 84 GLN A C 1
ATOM 684 O O . GLN A 1 84 ? -3.036 9.023 5.366 1.00 96.94 84 GLN A O 1
ATOM 689 N N . GLU A 1 85 ? -3.142 10.681 3.869 1.00 97.94 85 GLU A N 1
ATOM 690 C CA . GLU A 1 85 ? -3.906 11.600 4.716 1.00 97.94 85 GLU A CA 1
ATOM 691 C C . GLU A 1 85 ? -5.377 11.184 4.812 1.00 97.94 85 GLU A C 1
ATOM 693 O O . GLU A 1 85 ? -5.956 11.286 5.887 1.00 97.94 85 GLU A O 1
ATOM 698 N N . TRP A 1 86 ? -5.950 10.599 3.755 1.00 98.00 86 TRP A N 1
ATOM 699 C CA . TRP A 1 86 ? -7.317 10.063 3.798 1.00 98.00 86 TRP A CA 1
ATOM 700 C C . TRP A 1 86 ? -7.455 8.937 4.825 1.00 98.00 86 TRP A C 1
ATOM 702 O O . TRP A 1 86 ? -8.456 8.847 5.528 1.00 98.00 86 TRP A O 1
ATOM 712 N N . ILE A 1 87 ? -6.409 8.123 4.997 1.00 98.00 87 ILE A N 1
ATOM 713 C CA . ILE A 1 87 ? -6.379 7.091 6.043 1.00 98.00 87 ILE A CA 1
ATOM 714 C C . ILE A 1 87 ? -6.419 7.726 7.437 1.00 98.00 87 ILE A C 1
ATOM 716 O O . ILE A 1 87 ? -7.045 7.193 8.352 1.00 98.00 87 ILE A O 1
ATOM 720 N N . LEU A 1 88 ? -5.761 8.871 7.624 1.00 98.25 88 LEU A N 1
ATOM 721 C CA . LEU A 1 88 ? -5.807 9.592 8.894 1.00 98.25 88 LEU A CA 1
ATOM 722 C C . LEU A 1 88 ? -7.184 10.214 9.142 1.00 98.25 88 LEU A C 1
ATOM 724 O O . LEU A 1 88 ? -7.649 10.199 10.283 1.00 98.25 88 LEU A O 1
ATOM 728 N N . ASP A 1 89 ? -7.849 10.698 8.093 1.00 98.38 89 ASP A N 1
ATOM 729 C CA . ASP A 1 89 ? -9.237 11.157 8.172 1.00 98.38 89 ASP A CA 1
ATOM 730 C C . ASP A 1 89 ? -10.175 10.010 8.585 1.00 98.38 89 ASP A C 1
ATOM 732 O O . ASP A 1 89 ? -11.015 10.195 9.467 1.00 98.38 89 ASP A O 1
ATOM 736 N N . ASP A 1 90 ? -9.974 8.797 8.057 1.00 98.19 90 ASP A N 1
ATOM 737 C CA . ASP A 1 90 ? -10.724 7.601 8.462 1.00 98.19 90 ASP A CA 1
ATOM 738 C C . ASP A 1 90 ? -10.456 7.206 9.922 1.00 98.19 90 ASP A C 1
ATOM 740 O O . ASP A 1 90 ? -11.383 6.856 10.664 1.00 98.19 90 ASP A O 1
ATOM 744 N N . ILE A 1 91 ? -9.200 7.302 10.378 1.00 98.31 91 ILE A N 1
ATOM 745 C CA . ILE A 1 91 ? -8.843 7.098 11.790 1.00 98.31 91 ILE A CA 1
ATOM 746 C C . ILE A 1 91 ? -9.605 8.097 12.665 1.00 98.31 91 ILE A C 1
ATOM 748 O O . ILE A 1 91 ? -10.207 7.695 13.662 1.00 98.31 91 ILE A O 1
ATOM 752 N N . ALA A 1 92 ? -9.636 9.378 12.291 1.00 98.31 92 ALA A N 1
ATOM 753 C CA . ALA A 1 92 ? -10.381 10.395 13.029 1.00 98.31 92 ALA A CA 1
ATOM 754 C C . ALA A 1 92 ? -11.893 10.120 13.020 1.00 98.31 92 ALA A C 1
ATOM 756 O O . ALA A 1 92 ? -12.543 10.186 14.066 1.00 98.31 92 ALA A O 1
ATOM 757 N N . ALA A 1 93 ? -12.453 9.761 11.862 1.00 98.25 93 ALA A N 1
ATOM 758 C CA . ALA A 1 93 ? -13.877 9.484 11.687 1.00 98.25 93 ALA A CA 1
ATOM 759 C C . ALA A 1 93 ? -14.353 8.296 12.535 1.00 98.25 93 ALA A C 1
ATOM 761 O O . ALA A 1 93 ? -15.483 8.287 13.026 1.00 98.25 93 ALA A O 1
ATOM 762 N N . CYS A 1 94 ? -13.480 7.313 12.761 1.00 97.25 94 CYS A N 1
ATOM 763 C CA . CYS A 1 94 ? -13.758 6.173 13.626 1.00 97.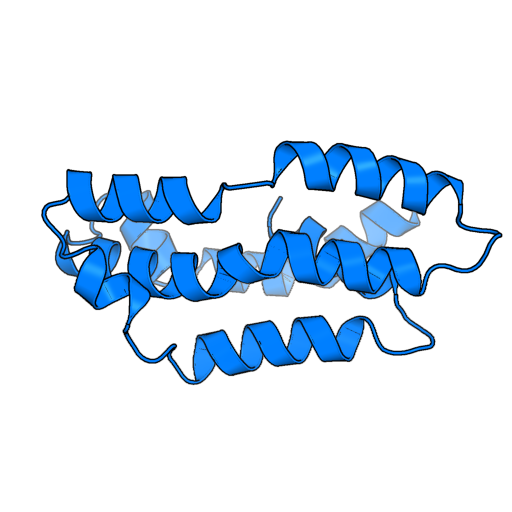25 94 CYS A CA 1
ATOM 764 C C . CYS A 1 94 ? -13.346 6.395 15.098 1.00 97.25 94 CYS A C 1
ATOM 766 O O . CYS A 1 94 ? -13.365 5.453 15.892 1.00 97.25 94 CYS A O 1
ATOM 768 N N . GLY A 1 95 ? -13.007 7.631 15.488 1.00 97.75 95 GLY A N 1
ATOM 769 C CA . GLY A 1 95 ? -12.709 8.025 16.871 1.00 97.75 95 GLY A CA 1
ATOM 770 C C . GLY A 1 95 ? -11.301 7.670 17.361 1.00 97.75 95 GLY A C 1
ATOM 771 O O . GLY A 1 95 ? -11.080 7.608 18.570 1.00 97.75 95 GLY A O 1
ATOM 772 N N . GLY A 1 96 ? -10.366 7.396 16.451 1.00 96.81 96 GLY A N 1
ATOM 773 C CA . GLY A 1 96 ? -8.959 7.147 16.756 1.00 96.81 96 GLY A CA 1
ATOM 774 C C . GLY A 1 96 ? -8.129 8.426 16.925 1.00 96.81 96 GLY A C 1
ATOM 775 O O . GLY A 1 96 ? -8.541 9.523 16.550 1.00 96.81 96 GLY A O 1
ATOM 776 N N . ASP A 1 97 ? -6.926 8.279 17.487 1.00 97.31 97 ASP A N 1
ATOM 777 C CA . ASP A 1 97 ? -5.969 9.375 17.677 1.00 97.31 97 ASP A CA 1
ATOM 778 C C . ASP A 1 97 ? -4.995 9.468 16.489 1.00 97.31 97 ASP A C 1
ATOM 780 O O . ASP A 1 97 ? -4.052 8.683 16.359 1.00 97.31 97 ASP A O 1
ATOM 784 N N . VAL A 1 98 ? -5.208 10.475 15.639 1.00 97.94 98 VAL A N 1
ATOM 785 C CA . VAL A 1 98 ? -4.367 10.762 14.466 1.00 97.94 98 VAL A CA 1
ATOM 786 C C . VAL A 1 98 ? -2.919 11.080 14.849 1.00 97.94 98 VAL A C 1
ATOM 788 O O . VAL A 1 98 ? -1.991 10.654 14.161 1.00 97.94 98 VAL A O 1
ATOM 791 N N . ALA A 1 99 ? -2.690 11.819 15.937 1.00 97.69 99 ALA A N 1
ATOM 792 C CA . ALA A 1 99 ? -1.337 12.184 16.354 1.00 97.69 99 ALA A CA 1
ATOM 793 C C . ALA A 1 99 ? -0.566 10.950 16.839 1.00 97.69 99 ALA A C 1
ATOM 795 O O . ALA A 1 99 ? 0.620 10.784 16.525 1.00 97.69 99 ALA A O 1
ATOM 796 N N . SER A 1 100 ? -1.255 10.050 17.543 1.00 97.12 100 SER A N 1
ATOM 797 C CA . SER A 1 100 ? -0.704 8.750 17.918 1.00 97.12 100 SER A CA 1
ATOM 798 C C . SER A 1 100 ? -0.387 7.899 16.686 1.00 97.12 100 SER A C 1
ATOM 800 O O . SER A 1 100 ? 0.734 7.413 16.586 1.00 97.12 100 SER A O 1
ATOM 802 N N . ALA A 1 101 ? -1.294 7.804 15.707 1.00 96.88 101 ALA A N 1
ATOM 803 C CA . ALA A 1 101 ? -1.068 7.036 14.475 1.00 96.88 101 ALA A CA 1
ATOM 804 C C . ALA A 1 101 ? 0.109 7.567 13.636 1.00 96.88 101 ALA A C 1
ATOM 806 O O . ALA A 1 101 ? 0.864 6.805 13.038 1.00 96.88 101 ALA A O 1
ATOM 807 N N . ARG A 1 102 ? 0.325 8.888 13.600 1.00 96.50 102 ARG A N 1
ATOM 808 C CA . ARG A 1 102 ? 1.490 9.459 12.903 1.00 96.50 102 ARG A CA 1
ATOM 809 C C . ARG A 1 102 ? 2.817 9.136 13.580 1.00 96.50 102 ARG A C 1
ATOM 811 O O . ARG A 1 102 ? 3.830 9.022 12.891 1.00 96.50 102 ARG A O 1
ATOM 818 N N . SER A 1 103 ? 2.817 9.076 14.910 1.00 96.62 103 SER A N 1
ATOM 819 C CA . SER A 1 103 ? 4.021 8.905 15.731 1.00 96.62 103 SER A CA 1
ATOM 820 C C . SER A 1 103 ? 4.268 7.461 16.169 1.00 96.62 103 SER A C 1
ATOM 822 O O . SER A 1 103 ? 5.312 7.181 16.761 1.00 96.62 103 SER A O 1
ATOM 824 N N . SER A 1 104 ? 3.346 6.541 15.873 1.00 95.44 104 SER A N 1
ATOM 825 C CA . SER A 1 104 ? 3.498 5.127 16.188 1.00 95.44 104 SER A CA 1
ATOM 826 C C . SER A 1 104 ? 4.649 4.486 15.424 1.00 95.44 104 SER A C 1
ATOM 828 O O . SER A 1 104 ? 5.065 4.921 14.348 1.00 95.44 104 SER A O 1
ATOM 830 N N . VAL A 1 105 ? 5.174 3.414 16.009 1.00 94.19 105 VAL A N 1
ATOM 831 C CA . VAL A 1 105 ? 6.144 2.550 15.343 1.00 94.19 105 VAL A CA 1
ATOM 832 C C . VAL A 1 105 ? 5.367 1.583 14.458 1.00 94.19 105 VAL A C 1
ATOM 834 O O . VAL A 1 105 ? 4.483 0.884 14.949 1.00 94.19 105 VAL A O 1
ATOM 837 N N . THR A 1 106 ? 5.706 1.558 13.169 1.00 95.31 106 THR A N 1
ATOM 838 C CA . THR A 1 106 ? 5.184 0.584 12.205 1.00 95.31 106 THR A CA 1
ATOM 839 C C . THR A 1 106 ? 5.414 -0.841 12.719 1.00 95.31 106 THR A C 1
ATOM 841 O O . THR A 1 106 ? 6.479 -1.128 13.271 1.00 95.31 106 THR A O 1
ATOM 844 N N . SER A 1 107 ? 4.471 -1.763 12.516 1.00 97.12 107 SER A N 1
ATOM 845 C CA . SER A 1 107 ? 4.725 -3.166 12.852 1.00 97.12 107 SER A CA 1
ATOM 846 C C . SER A 1 107 ? 5.858 -3.765 12.006 1.00 97.12 107 SER A C 1
ATOM 848 O O . SER A 1 107 ? 6.055 -3.406 10.845 1.00 97.12 107 SER A O 1
ATOM 850 N N . ALA A 1 108 ? 6.560 -4.761 12.553 1.00 97.75 108 ALA A N 1
ATOM 851 C CA . ALA A 1 108 ? 7.625 -5.459 11.827 1.00 97.75 108 ALA A CA 1
ATOM 852 C C . ALA A 1 108 ? 7.133 -6.110 10.517 1.00 97.75 108 ALA A C 1
ATOM 854 O O . ALA A 1 108 ? 7.889 -6.218 9.556 1.00 97.75 108 ALA A O 1
ATOM 855 N N . ALA A 1 109 ? 5.865 -6.537 10.463 1.00 95.94 109 ALA A N 1
ATOM 856 C CA . ALA A 1 109 ? 5.278 -7.121 9.260 1.00 95.94 109 ALA A CA 1
ATOM 857 C C . ALA A 1 109 ? 5.121 -6.077 8.143 1.00 95.94 109 ALA A C 1
ATOM 859 O O . ALA A 1 109 ? 5.527 -6.325 7.008 1.00 95.94 109 ALA A O 1
ATOM 860 N N . THR A 1 110 ? 4.587 -4.898 8.471 1.00 96.50 110 THR A N 1
ATOM 861 C CA . THR A 1 110 ? 4.442 -3.790 7.518 1.00 96.50 110 THR A CA 1
ATOM 862 C C . THR A 1 110 ? 5.799 -3.232 7.105 1.00 96.50 110 THR A C 1
ATOM 864 O O . THR A 1 110 ? 6.017 -2.963 5.927 1.00 96.50 110 THR A O 1
ATOM 867 N N . GLU A 1 111 ? 6.744 -3.120 8.040 1.00 96.94 111 GLU A N 1
ATOM 868 C CA . GLU A 1 111 ? 8.114 -2.708 7.732 1.00 96.94 111 GLU A CA 1
ATOM 869 C C . GLU A 1 111 ? 8.781 -3.673 6.744 1.00 96.94 111 GLU A C 1
ATOM 871 O O . GLU A 1 111 ? 9.358 -3.228 5.754 1.00 96.94 111 GLU A O 1
ATOM 876 N N . LEU A 1 112 ? 8.641 -4.987 6.949 1.00 97.06 112 LEU A N 1
ATOM 877 C CA . LEU A 1 112 ? 9.180 -5.993 6.034 1.00 97.06 112 LEU A CA 1
ATOM 878 C C . LEU A 1 112 ? 8.526 -5.923 4.648 1.00 97.06 112 LEU A C 1
ATOM 880 O O . LEU A 1 112 ? 9.222 -6.033 3.642 1.00 97.06 112 LEU A O 1
ATOM 884 N N . MET A 1 113 ? 7.209 -5.712 4.584 1.00 94.06 113 MET A N 1
ATOM 885 C CA . MET A 1 113 ? 6.489 -5.537 3.320 1.00 94.06 113 MET A CA 1
ATOM 886 C C . MET A 1 113 ? 6.994 -4.308 2.550 1.00 94.06 113 MET A C 1
ATOM 888 O O . MET A 1 113 ? 7.263 -4.392 1.352 1.00 94.06 113 MET A O 1
ATOM 892 N N . VAL A 1 114 ? 7.175 -3.179 3.239 1.00 95.25 114 VAL A N 1
ATOM 893 C CA . VAL A 1 114 ? 7.729 -1.953 2.648 1.00 95.25 114 VAL A CA 1
ATOM 894 C C . VAL A 1 114 ? 9.182 -2.167 2.216 1.00 95.25 114 VAL A C 1
ATOM 896 O O . VAL A 1 114 ? 9.551 -1.791 1.105 1.00 95.25 114 VAL A O 1
ATOM 899 N N . ALA A 1 115 ? 10.009 -2.812 3.039 1.00 95.38 115 ALA A N 1
ATOM 900 C CA . ALA A 1 115 ? 11.397 -3.114 2.698 1.00 95.38 115 ALA A CA 1
ATOM 901 C C . ALA A 1 115 ? 11.497 -4.005 1.452 1.00 95.38 115 ALA A C 1
ATOM 903 O O . ALA A 1 115 ? 12.289 -3.717 0.558 1.00 95.38 115 ALA A O 1
ATOM 904 N N . TYR A 1 116 ? 10.648 -5.032 1.352 1.00 93.50 116 TYR A N 1
ATOM 905 C CA . TYR A 1 116 ? 10.565 -5.901 0.179 1.00 93.50 116 TYR A CA 1
ATOM 906 C C . TYR A 1 116 ? 10.207 -5.122 -1.096 1.00 93.50 116 TYR A C 1
ATOM 908 O O . TYR A 1 116 ? 10.795 -5.360 -2.151 1.00 93.50 116 TYR A O 1
ATOM 916 N N . ALA A 1 117 ? 9.299 -4.146 -1.003 1.00 93.12 117 ALA A N 1
ATOM 917 C CA . ALA A 1 117 ? 8.958 -3.270 -2.121 1.00 93.12 117 ALA A CA 1
ATOM 918 C C . ALA A 1 117 ? 10.156 -2.444 -2.612 1.00 93.12 117 ALA A C 1
ATOM 920 O O . ALA A 1 117 ? 10.432 -2.392 -3.812 1.00 93.12 117 ALA A O 1
ATOM 921 N N . TYR A 1 118 ? 10.889 -1.821 -1.685 1.00 93.81 118 TYR A N 1
ATOM 922 C CA . TYR A 1 118 ? 12.089 -1.049 -2.016 1.00 93.81 118 TYR A CA 1
ATOM 923 C C . TYR A 1 118 ? 13.215 -1.927 -2.571 1.00 93.81 118 TYR A C 1
ATOM 925 O O . TYR A 1 118 ? 13.925 -1.498 -3.481 1.00 93.81 118 TYR A O 1
ATOM 933 N N . ASP A 1 119 ? 13.370 -3.144 -2.052 1.00 93.31 119 ASP A N 1
ATOM 934 C CA . ASP A 1 119 ? 14.359 -4.101 -2.548 1.00 93.31 119 ASP A CA 1
ATOM 935 C C . ASP A 1 119 ? 14.008 -4.594 -3.960 1.00 93.31 119 ASP A C 1
ATOM 937 O O . ASP A 1 119 ? 14.863 -4.647 -4.839 1.00 93.31 119 ASP A O 1
ATOM 941 N N . THR A 1 120 ? 12.723 -4.833 -4.237 1.00 91.12 120 THR A N 1
ATOM 942 C CA . THR A 1 120 ? 12.247 -5.284 -5.556 1.00 91.12 120 THR A CA 1
ATOM 943 C C . THR A 1 120 ? 12.581 -4.291 -6.673 1.00 91.12 120 THR A C 1
ATOM 945 O O . THR A 1 120 ? 12.879 -4.696 -7.800 1.00 91.12 120 THR A O 1
ATOM 948 N N . ILE A 1 121 ? 12.571 -2.987 -6.378 1.00 90.06 121 ILE A N 1
ATOM 949 C CA . ILE A 1 121 ? 12.898 -1.936 -7.355 1.00 90.06 121 ILE A CA 1
ATOM 950 C C . ILE A 1 121 ? 14.399 -1.659 -7.474 1.00 90.06 121 ILE A C 1
ATOM 952 O O . ILE A 1 121 ? 14.792 -0.695 -8.135 1.00 90.06 121 ILE A O 1
ATOM 956 N N . MET A 1 122 ? 15.257 -2.467 -6.847 1.00 86.00 122 MET A N 1
ATOM 957 C CA . MET A 1 122 ? 16.704 -2.362 -7.009 1.00 86.00 122 MET A CA 1
ATOM 958 C C . MET A 1 122 ? 17.126 -2.571 -8.480 1.00 86.00 122 MET A C 1
ATOM 960 O O . MET A 1 122 ? 16.348 -3.053 -9.313 1.00 86.00 122 MET A O 1
ATOM 964 N N . PRO A 1 123 ? 18.343 -2.134 -8.862 1.00 75.44 123 PRO A N 1
ATOM 965 C CA . PRO A 1 123 ? 18.776 -2.156 -10.256 1.00 75.44 123 PRO A CA 1
ATOM 966 C C . PRO A 1 123 ? 18.625 -3.540 -10.907 1.00 75.44 123 PRO A C 1
ATOM 968 O O . PRO A 1 123 ? 19.157 -4.526 -10.410 1.00 75.44 123 PRO A O 1
ATOM 971 N N . GLY A 1 124 ? 17.927 -3.589 -12.046 1.00 73.25 124 GLY A N 1
ATOM 972 C CA . GLY A 1 124 ? 17.679 -4.815 -12.816 1.00 73.25 124 GLY A CA 1
ATOM 973 C C . GLY A 1 124 ? 16.208 -5.229 -12.891 1.00 73.25 124 GLY A C 1
ATOM 974 O O . GLY A 1 124 ? 15.823 -5.870 -13.867 1.00 73.25 124 GLY A O 1
ATOM 975 N N . THR A 1 125 ? 15.371 -4.799 -11.941 1.00 81.00 125 THR A N 1
ATOM 976 C CA . THR A 1 125 ? 13.953 -5.203 -11.854 1.00 81.00 125 THR A CA 1
ATOM 977 C C . THR A 1 125 ? 12.970 -4.067 -11.510 1.00 81.00 125 THR A C 1
ATOM 979 O O . THR A 1 125 ? 11.972 -4.336 -10.849 1.00 81.00 125 THR A O 1
ATOM 982 N N . PRO A 1 126 ? 13.137 -2.806 -11.976 1.00 84.56 126 PRO A N 1
ATOM 983 C CA . PRO A 1 126 ? 12.239 -1.710 -11.578 1.00 84.56 126 PRO A CA 1
ATOM 984 C C . PRO A 1 126 ? 10.766 -1.977 -11.935 1.00 84.56 126 PRO A C 1
ATOM 986 O O . PRO A 1 126 ? 9.865 -1.607 -11.194 1.00 84.56 126 PRO A O 1
ATOM 989 N N . VAL A 1 127 ? 10.512 -2.716 -13.021 1.00 89.19 127 VAL A N 1
ATOM 990 C CA . VAL A 1 127 ? 9.158 -3.135 -13.422 1.00 89.19 127 VAL A CA 1
ATOM 991 C C . VAL A 1 127 ? 8.509 -4.163 -12.483 1.00 89.19 127 VAL A C 1
ATOM 993 O O . VAL A 1 127 ? 7.304 -4.375 -12.567 1.00 89.19 127 VAL A O 1
ATOM 996 N N . GLY A 1 128 ? 9.265 -4.776 -11.566 1.00 87.19 128 GLY A N 1
ATOM 997 C CA . GLY A 1 128 ? 8.728 -5.678 -10.543 1.00 87.19 128 GLY A CA 1
ATOM 998 C C . GLY A 1 128 ? 7.737 -4.990 -9.599 1.00 87.19 128 GLY A C 1
ATOM 999 O O . GLY A 1 128 ? 6.817 -5.642 -9.112 1.00 87.19 128 GLY A O 1
ATOM 1000 N N . PHE A 1 129 ? 7.850 -3.666 -9.430 1.00 86.75 129 PHE A N 1
ATOM 1001 C CA . PHE A 1 129 ? 6.883 -2.855 -8.685 1.00 86.75 129 PHE A CA 1
ATOM 1002 C C . PHE A 1 129 ? 5.444 -3.045 -9.186 1.00 86.75 129 PHE A C 1
ATOM 1004 O O . PHE A 1 129 ? 4.530 -3.209 -8.386 1.00 86.75 129 PHE A O 1
ATOM 1011 N N . PHE A 1 130 ? 5.236 -3.110 -10.504 1.00 87.25 130 PHE A N 1
ATOM 1012 C CA . PHE A 1 130 ? 3.894 -3.250 -11.080 1.00 87.25 130 PHE A CA 1
ATOM 1013 C C . PHE A 1 130 ? 3.262 -4.616 -10.800 1.00 87.25 130 PHE A C 1
ATOM 1015 O O . PHE A 1 130 ? 2.043 -4.724 -10.765 1.00 87.25 130 PHE A O 1
ATOM 1022 N N . GLY A 1 131 ? 4.067 -5.654 -10.551 1.00 85.31 131 GLY A N 1
ATOM 1023 C CA . GLY A 1 131 ? 3.549 -6.942 -10.087 1.00 85.31 131 GLY A CA 1
ATOM 1024 C C . GLY A 1 131 ? 2.940 -6.849 -8.687 1.00 85.31 131 GLY A C 1
ATOM 1025 O O . GLY A 1 131 ? 1.946 -7.511 -8.407 1.00 85.31 131 GLY A O 1
ATOM 1026 N N . MET A 1 132 ? 3.494 -5.993 -7.823 1.00 81.00 132 MET A N 1
ATOM 1027 C CA . MET A 1 132 ? 2.889 -5.710 -6.523 1.00 81.00 132 MET A CA 1
ATOM 1028 C C . MET A 1 132 ? 1.611 -4.884 -6.660 1.00 81.00 132 MET A C 1
ATOM 1030 O O . MET A 1 132 ? 0.641 -5.189 -5.977 1.00 81.00 132 MET A O 1
ATOM 1034 N N . VAL A 1 133 ? 1.602 -3.878 -7.546 1.00 80.75 133 VAL A N 1
ATOM 1035 C CA . VAL A 1 133 ? 0.403 -3.067 -7.825 1.00 80.75 133 VAL A CA 1
ATOM 1036 C C . VAL A 1 133 ? -0.729 -3.949 -8.350 1.00 80.75 133 VAL A C 1
ATOM 1038 O O . VAL A 1 133 ? -1.830 -3.890 -7.823 1.00 80.75 133 VAL A O 1
ATOM 1041 N N . LEU A 1 134 ? -0.440 -4.863 -9.283 1.00 83.31 134 LEU A N 1
ATOM 1042 C CA . LEU A 1 134 ? -1.420 -5.830 -9.791 1.00 83.31 134 LEU A CA 1
ATOM 1043 C C . LEU A 1 134 ? -2.011 -6.730 -8.692 1.00 83.31 134 LEU A C 1
ATOM 1045 O O . LEU A 1 134 ? -3.119 -7.225 -8.839 1.00 83.31 134 LEU A O 1
ATOM 1049 N N . GLY A 1 135 ? -1.283 -6.978 -7.600 1.00 68.94 135 GLY A N 1
ATOM 1050 C CA . GLY A 1 135 ? -1.809 -7.731 -6.459 1.00 68.94 135 GLY A CA 1
ATOM 1051 C C . GLY A 1 135 ? -2.832 -6.959 -5.618 1.00 68.94 135 GLY A C 1
ATOM 1052 O O . GLY A 1 135 ? -3.522 -7.580 -4.808 1.00 68.94 135 GLY A O 1
ATOM 1053 N N . LEU A 1 136 ? -2.900 -5.634 -5.776 1.00 62.44 136 LEU A N 1
ATOM 1054 C CA . LEU A 1 136 ? -3.832 -4.743 -5.082 1.00 62.44 136 LEU A CA 1
ATOM 1055 C C . LEU A 1 136 ? -5.115 -4.473 -5.890 1.00 62.44 136 LEU A C 1
ATOM 1057 O O . LEU A 1 136 ? -6.098 -4.032 -5.294 1.00 62.44 136 LEU A O 1
ATOM 1061 N N . GLU A 1 137 ? -5.105 -4.742 -7.201 1.00 58.12 137 GLU A N 1
ATOM 1062 C CA . GLU A 1 137 ? -6.250 -4.624 -8.127 1.00 58.12 137 GLU A CA 1
ATOM 1063 C C . GLU A 1 137 ? -7.103 -5.906 -8.190 1.00 58.12 137 GLU A C 1
ATOM 1065 O O . GLU A 1 137 ? -8.350 -5.780 -8.240 1.00 58.12 137 GLU A O 1
#

Secondary structure (DSSP, 8-state):
-HHHHHHHHHTHHHHHHHHTSHHHHHHHTT---HHHHHHHHHHHHHHHTTHHHHHHHHHHH--GGGHHHHHHHHHHHHHHTTHHHHHHHHHHHTT--HHHHHHSPPPHHHHHHHHHHHHHTSTT-TTHHHHHHHTT-

Sequence (137 aa):
MAFYAELLNDTAAERARLQSLPIIQDALSGRVTLSEYQRFLVEAYHHVKHTVPLMMACGARLPERLEWLREALTEYIEEEYGHQEWILDDIAACGGDVASARSSVTSAATELMVAYAYDTIMPGTPVGFFGMVLGLE

Foldseek 3Di:
DVVVVVLCVVCVVVLVVVCPDPQNVCVVVVNDDLVNLLVVLLLVLVQLVCVLVLLVLLLVQDDPVCVVVNVVSVVVSVVSPCVSVVSLVVCVVSPHDSVCSVPDDHDPVSVVVSVVSNVCSPHPHSVVNVVVVVSVD

pLDDT: mean 93.06, std 6.79, range [58.12, 98.38]

Radius of gyration: 16.95 Å; chains: 1; bounding box: 38×33×42 Å